Protein AF-A0A6M3XW78-F1 (afdb_monomer_lite)

Organism: NCBI:txid1070528

Structure (mmCIF, N/CA/C/O backbone):
data_AF-A0A6M3XW78-F1
#
_entry.id   AF-A0A6M3XW78-F1
#
loop_
_atom_site.group_PDB
_atom_site.id
_atom_site.type_symbol
_atom_site.label_atom_id
_atom_site.label_alt_id
_atom_site.label_comp_id
_atom_site.label_asym_id
_atom_site.label_entity_id
_atom_site.label_seq_id
_atom_site.pdbx_PDB_ins_code
_atom_site.Cartn_x
_atom_site.Cartn_y
_atom_site.Cartn_z
_atom_site.occupancy
_atom_site.B_iso_or_equiv
_atom_site.auth_seq_id
_atom_site.auth_comp_id
_atom_site.auth_asym_id
_atom_site.auth_atom_id
_atom_site.pdbx_PDB_model_num
ATOM 1 N N . SER A 1 1 ? 25.157 14.338 1.092 1.00 45.44 1 SER A N 1
ATOM 2 C CA . SER A 1 1 ? 24.119 13.321 0.849 1.00 45.44 1 SER A CA 1
ATOM 3 C C . SER A 1 1 ? 22.814 13.869 1.383 1.00 45.44 1 SER A C 1
ATOM 5 O O . SER A 1 1 ? 22.752 14.249 2.545 1.00 45.44 1 SER A O 1
ATOM 7 N N . THR A 1 2 ? 21.791 14.011 0.548 1.00 40.78 2 THR A N 1
ATOM 8 C CA . THR A 1 2 ? 20.435 14.290 1.035 1.00 40.78 2 THR A CA 1
ATOM 9 C C . THR A 1 2 ? 20.042 13.142 1.959 1.00 40.78 2 THR A C 1
ATOM 11 O O . THR A 1 2 ? 20.223 11.980 1.592 1.00 40.78 2 THR A O 1
ATOM 14 N N . ALA A 1 3 ? 19.604 13.451 3.181 1.00 46.12 3 ALA A N 1
ATOM 15 C CA . ALA A 1 3 ? 19.161 12.439 4.130 1.00 46.12 3 ALA A CA 1
ATOM 16 C C . ALA A 1 3 ? 18.042 11.632 3.466 1.00 46.12 3 ALA A C 1
ATOM 18 O O . ALA A 1 3 ? 16.953 12.146 3.222 1.00 46.12 3 ALA A O 1
ATOM 19 N N . THR A 1 4 ? 18.335 10.391 3.084 1.00 59.84 4 THR A N 1
ATOM 20 C CA . THR A 1 4 ? 17.328 9.541 2.464 1.00 59.84 4 THR A CA 1
ATOM 21 C C . THR A 1 4 ? 16.294 9.213 3.531 1.00 59.84 4 THR A C 1
ATOM 23 O O . THR A 1 4 ? 16.679 8.675 4.570 1.00 59.84 4 THR A O 1
ATOM 26 N N . THR A 1 5 ? 15.023 9.535 3.297 1.00 73.75 5 THR A N 1
ATOM 27 C CA . THR A 1 5 ? 13.923 9.278 4.236 1.00 73.75 5 THR A CA 1
ATOM 28 C C . THR A 1 5 ? 14.013 7.859 4.795 1.00 73.75 5 THR A C 1
ATOM 30 O O . THR A 1 5 ? 14.119 6.901 4.021 1.00 73.75 5 THR A O 1
ATOM 33 N N . ALA A 1 6 ? 14.036 7.723 6.124 1.00 83.50 6 ALA A N 1
ATOM 34 C CA . ALA A 1 6 ? 14.162 6.426 6.783 1.00 83.50 6 ALA A CA 1
ATOM 35 C C . ALA A 1 6 ? 13.008 5.507 6.355 1.00 83.50 6 ALA A C 1
ATOM 37 O O . ALA A 1 6 ? 11.842 5.898 6.444 1.00 83.50 6 ALA A O 1
ATOM 38 N N . ALA A 1 7 ? 13.347 4.310 5.876 1.00 92.25 7 ALA A N 1
ATOM 39 C CA . ALA A 1 7 ? 12.395 3.297 5.440 1.00 92.25 7 ALA A CA 1
ATOM 40 C C . ALA A 1 7 ? 12.840 1.917 5.930 1.00 92.25 7 ALA A C 1
ATOM 42 O O . ALA A 1 7 ? 14.044 1.656 5.971 1.00 92.25 7 ALA A O 1
ATOM 43 N N . GLY A 1 8 ? 11.888 1.047 6.272 1.00 94.81 8 GLY A N 1
ATOM 44 C CA . GLY A 1 8 ? 12.170 -0.353 6.596 1.00 94.81 8 GLY A CA 1
ATOM 45 C C . GLY A 1 8 ? 12.739 -1.109 5.394 1.00 94.81 8 GLY A C 1
ATOM 46 O O . GLY A 1 8 ? 13.766 -1.773 5.508 1.00 94.81 8 GLY A O 1
ATOM 47 N N . ILE A 1 9 ? 12.116 -0.949 4.224 1.00 94.94 9 ILE A N 1
ATOM 48 C CA . ILE A 1 9 ? 12.612 -1.470 2.945 1.00 94.94 9 ILE A CA 1
ATOM 49 C C . ILE A 1 9 ? 12.653 -0.339 1.921 1.00 94.94 9 ILE A C 1
ATOM 51 O O . ILE A 1 9 ? 11.705 0.437 1.787 1.00 94.94 9 ILE A O 1
ATOM 55 N N . ARG A 1 10 ? 13.750 -0.269 1.163 1.00 93.06 10 ARG A N 1
ATOM 56 C CA . ARG A 1 10 ? 13.883 0.624 0.012 1.00 93.06 10 ARG A CA 1
ATOM 57 C C . ARG A 1 10 ? 14.037 -0.182 -1.266 1.00 93.06 10 ARG A C 1
ATOM 59 O O . ARG A 1 10 ? 15.017 -0.903 -1.426 1.00 93.06 10 ARG A O 1
ATOM 66 N N . LEU A 1 11 ? 13.096 0.009 -2.179 1.00 91.44 11 LEU A N 1
ATOM 67 C CA . LEU A 1 11 ? 13.164 -0.470 -3.547 1.00 91.44 11 LEU A CA 1
ATOM 68 C C . LEU A 1 11 ? 13.751 0.652 -4.402 1.00 91.44 11 LEU A C 1
ATOM 70 O O . LEU A 1 11 ? 13.239 1.772 -4.434 1.00 91.44 11 LEU A O 1
ATOM 74 N N . TYR A 1 12 ? 14.881 0.371 -5.038 1.00 87.75 12 TYR A N 1
ATOM 75 C CA . TYR A 1 12 ? 15.592 1.338 -5.856 1.00 87.75 12 TYR A CA 1
ATOM 76 C C . TYR A 1 12 ? 16.032 0.685 -7.154 1.00 87.75 12 TYR A C 1
ATOM 78 O O . TYR A 1 12 ? 16.798 -0.271 -7.141 1.00 87.75 12 TYR A O 1
ATOM 86 N N . ARG A 1 13 ? 15.562 1.254 -8.257 1.00 81.62 13 ARG A N 1
ATOM 87 C CA . ARG A 1 13 ? 15.960 0.943 -9.624 1.00 81.62 13 ARG A CA 1
ATOM 88 C C . ARG A 1 13 ? 16.640 2.182 -10.193 1.00 81.62 13 ARG A C 1
ATOM 90 O O . ARG A 1 13 ? 16.173 3.295 -9.961 1.00 81.62 13 ARG A O 1
ATOM 97 N N . ALA A 1 14 ? 17.724 1.988 -10.932 1.00 78.38 14 ALA A N 1
ATOM 98 C CA . ALA A 1 14 ? 18.446 3.046 -11.633 1.00 78.38 14 ALA A CA 1
ATOM 99 C C . ALA A 1 14 ? 18.585 2.687 -13.118 1.00 78.38 14 ALA A C 1
ATOM 101 O O . ALA A 1 14 ? 18.728 1.514 -13.446 1.00 78.38 14 ALA A O 1
ATOM 102 N N . GLU A 1 15 ? 18.609 3.683 -14.009 1.00 67.31 15 GLU A N 1
ATOM 103 C CA . GLU A 1 15 ? 18.796 3.510 -15.466 1.00 67.31 15 GLU A CA 1
ATOM 104 C C . GLU A 1 15 ? 20.241 3.169 -15.869 1.00 67.31 15 GLU A C 1
ATOM 106 O O . GLU A 1 15 ? 20.745 3.606 -16.901 1.00 67.31 15 GLU A O 1
ATOM 111 N N . SER A 1 16 ? 20.960 2.413 -15.048 1.00 69.88 16 SER A N 1
ATOM 112 C CA . SER A 1 16 ? 22.286 1.932 -15.414 1.00 69.88 16 SER A CA 1
ATOM 113 C C . SER A 1 16 ? 22.265 0.410 -15.464 1.00 69.88 16 SER A C 1
ATOM 115 O O . SER A 1 16 ? 21.750 -0.249 -14.562 1.00 69.88 16 SER A O 1
ATOM 117 N N . ALA A 1 17 ? 22.856 -0.137 -16.530 1.00 53.78 17 ALA A N 1
ATOM 118 C CA . ALA A 1 17 ? 22.927 -1.569 -16.818 1.00 53.78 17 ALA A CA 1
ATOM 119 C C . ALA A 1 17 ? 23.632 -2.402 -15.727 1.00 53.78 17 ALA A C 1
ATOM 121 O O . ALA A 1 17 ? 23.661 -3.626 -15.811 1.00 53.78 17 ALA A O 1
ATOM 122 N N . THR A 1 18 ? 24.223 -1.755 -14.722 1.00 63.59 18 THR A N 1
ATOM 123 C CA . THR A 1 18 ? 24.975 -2.387 -13.636 1.00 63.59 18 THR A CA 1
ATOM 124 C C . THR A 1 18 ? 24.251 -2.405 -12.293 1.00 63.59 18 THR A C 1
ATOM 126 O O . THR A 1 18 ? 24.775 -3.008 -11.356 1.00 63.59 18 THR A O 1
ATOM 129 N N . TYR A 1 19 ? 23.087 -1.764 -12.153 1.00 61.72 19 TYR A N 1
ATOM 130 C CA . TYR A 1 19 ? 22.408 -1.677 -10.858 1.00 61.72 19 TYR A CA 1
ATOM 131 C C . TYR A 1 19 ? 21.299 -2.718 -10.689 1.00 61.72 19 TYR A C 1
ATOM 133 O O . TYR A 1 19 ? 20.663 -3.109 -11.667 1.00 61.72 19 TYR A O 1
ATOM 141 N N . PRO A 1 20 ? 21.059 -3.171 -9.444 1.00 63.66 20 PRO A N 1
ATOM 142 C CA . PRO A 1 20 ? 19.984 -4.105 -9.160 1.00 63.66 20 PRO A CA 1
ATOM 143 C C . PRO A 1 20 ? 18.642 -3.487 -9.557 1.00 63.66 20 PRO A C 1
ATOM 145 O O . PRO A 1 20 ? 18.343 -2.349 -9.199 1.00 63.66 20 PRO A O 1
ATOM 148 N N . ASP A 1 21 ? 17.847 -4.256 -10.293 1.00 76.75 21 ASP A N 1
ATOM 149 C CA . ASP A 1 21 ? 16.440 -3.983 -10.540 1.00 76.75 21 ASP A CA 1
ATOM 150 C C . ASP A 1 21 ? 15.634 -4.807 -9.526 1.00 76.75 21 ASP A C 1
ATOM 152 O O . ASP A 1 21 ? 15.547 -6.025 -9.679 1.00 76.75 21 ASP A O 1
ATOM 156 N N . PRO A 1 22 ? 15.065 -4.191 -8.472 1.00 73.81 22 PRO A N 1
ATOM 157 C CA . PRO A 1 22 ? 14.207 -4.889 -7.525 1.00 73.81 22 PRO A CA 1
ATOM 158 C C . PRO A 1 22 ? 12.811 -5.161 -8.101 1.00 73.81 22 PRO A C 1
ATOM 160 O O . PRO A 1 22 ? 11.876 -5.442 -7.350 1.00 73.81 22 PRO A O 1
ATOM 163 N N . SER A 1 23 ? 12.633 -5.070 -9.420 1.00 82.94 23 SER A N 1
ATOM 164 C CA . SER A 1 23 ? 11.466 -5.655 -10.057 1.00 82.94 23 SER A CA 1
ATOM 165 C C . SER A 1 23 ? 11.402 -7.150 -9.726 1.00 82.94 23 SER A C 1
ATOM 167 O O . SER A 1 23 ? 12.421 -7.838 -9.723 1.00 82.94 23 SER A O 1
ATOM 169 N N . HIS A 1 24 ? 10.198 -7.649 -9.442 1.00 91.69 24 HIS A N 1
ATOM 170 C CA . HIS A 1 24 ? 9.916 -9.047 -9.068 1.00 91.69 24 HIS A CA 1
ATOM 171 C C . HIS A 1 24 ? 10.203 -9.401 -7.596 1.00 91.69 24 HIS A C 1
ATOM 173 O O . HIS A 1 24 ? 10.405 -10.567 -7.257 1.00 91.69 24 HIS A O 1
ATOM 179 N N . VAL A 1 25 ? 10.204 -8.411 -6.702 1.00 94.62 25 VAL A N 1
ATOM 180 C CA . VAL A 1 25 ? 10.305 -8.635 -5.252 1.00 94.62 25 VAL A CA 1
ATOM 181 C C . VAL A 1 25 ? 8.955 -9.057 -4.661 1.00 94.62 25 VAL A C 1
ATOM 183 O O . VAL A 1 25 ? 7.922 -8.467 -4.973 1.00 94.62 25 VAL A O 1
ATOM 186 N N . ILE A 1 26 ? 8.974 -10.038 -3.754 1.00 97.75 26 ILE A N 1
ATOM 187 C CA . ILE A 1 26 ? 7.834 -10.405 -2.903 1.00 97.75 26 ILE A CA 1
ATOM 188 C C . ILE A 1 26 ? 8.210 -10.110 -1.449 1.00 97.75 26 ILE A C 1
ATOM 190 O O . ILE A 1 26 ? 9.256 -10.545 -0.970 1.00 97.75 26 ILE A O 1
ATOM 194 N N . ILE A 1 27 ? 7.359 -9.353 -0.762 1.00 98.25 27 ILE A N 1
ATOM 195 C CA . ILE A 1 27 ? 7.445 -9.046 0.665 1.00 98.25 27 ILE A CA 1
ATOM 196 C C . ILE A 1 27 ? 6.196 -9.646 1.301 1.00 98.25 27 ILE A C 1
ATOM 198 O O . ILE A 1 27 ? 5.089 -9.171 1.054 1.00 98.25 27 ILE A O 1
ATOM 202 N N . GLU A 1 28 ? 6.366 -10.707 2.080 1.00 98.62 28 GLU A N 1
ATOM 203 C CA . GLU A 1 28 ? 5.256 -11.479 2.637 1.00 98.62 28 GLU A CA 1
ATOM 204 C C . GLU A 1 28 ? 5.431 -11.713 4.139 1.00 98.62 28 GLU A C 1
ATOM 206 O O . GLU A 1 28 ? 6.560 -11.814 4.623 1.00 98.62 28 GLU A O 1
ATOM 211 N N . ASP A 1 29 ? 4.315 -11.747 4.876 1.00 98.44 29 ASP A N 1
ATOM 212 C CA . ASP A 1 29 ? 4.244 -12.072 6.311 1.00 98.44 29 ASP A CA 1
ATOM 213 C C . ASP A 1 29 ? 5.177 -11.227 7.205 1.00 98.44 29 ASP A C 1
ATOM 215 O O . ASP A 1 29 ? 5.622 -11.642 8.278 1.00 98.44 29 ASP A O 1
ATOM 219 N N . CYS A 1 30 ? 5.478 -10.002 6.771 1.00 98.50 30 CYS A N 1
ATOM 220 C CA . CYS A 1 30 ? 6.340 -9.073 7.493 1.00 98.50 30 CYS A CA 1
ATOM 221 C C . CYS A 1 30 ? 5.541 -8.150 8.423 1.00 98.50 30 CYS A C 1
ATOM 223 O O . CYS A 1 30 ? 4.385 -7.804 8.164 1.00 98.50 30 CYS A O 1
ATOM 225 N N . VAL A 1 31 ? 6.195 -7.673 9.486 1.00 97.94 31 VAL A N 1
ATOM 226 C CA . VAL A 1 31 ? 5.650 -6.647 10.384 1.00 97.94 31 VAL A CA 1
ATOM 227 C C . VAL A 1 31 ? 6.525 -5.402 10.336 1.00 97.94 31 VAL A C 1
ATOM 229 O O . VAL A 1 31 ? 7.694 -5.429 10.714 1.00 97.94 31 VAL A O 1
ATOM 232 N N . PHE A 1 32 ? 5.924 -4.288 9.942 1.00 96.88 32 PHE A N 1
ATOM 233 C CA . PHE A 1 32 ? 6.491 -2.953 10.030 1.00 96.88 32 PHE A CA 1
ATOM 234 C C . PHE A 1 32 ? 5.823 -2.256 11.215 1.00 96.88 32 PHE A C 1
ATOM 236 O O . PHE A 1 32 ? 4.650 -1.880 11.152 1.00 96.88 32 PHE A O 1
ATOM 243 N N . ALA A 1 33 ? 6.549 -2.099 12.321 1.00 92.75 33 ALA A N 1
ATOM 244 C CA . ALA A 1 33 ? 6.020 -1.526 13.556 1.00 92.75 33 ALA A CA 1
ATOM 245 C C . ALA A 1 33 ? 6.679 -0.178 13.863 1.00 92.75 33 ALA A C 1
ATOM 247 O O . ALA A 1 33 ? 7.881 -0.128 14.105 1.00 92.75 33 ALA A O 1
ATOM 248 N N . SER A 1 34 ? 5.854 0.870 13.888 1.00 88.06 34 SER A N 1
ATOM 249 C CA . SER A 1 34 ? 6.189 2.265 14.182 1.00 88.06 34 SER A CA 1
ATOM 250 C C . SER A 1 34 ? 7.340 2.854 13.353 1.00 88.06 34 SER A C 1
ATOM 252 O O . SER A 1 34 ? 7.849 2.241 12.414 1.00 88.06 34 SER A O 1
ATOM 254 N N . GLY A 1 35 ? 7.704 4.106 13.639 1.00 87.38 35 GLY A N 1
ATOM 255 C CA . GLY A 1 35 ? 8.782 4.809 12.942 1.00 87.38 35 GLY A CA 1
ATOM 256 C C . GLY A 1 35 ? 8.346 5.432 11.615 1.00 87.38 35 GLY A C 1
ATOM 257 O O . GLY A 1 35 ? 7.166 5.688 11.413 1.00 87.38 35 GLY A O 1
ATOM 258 N N . GLY A 1 36 ? 9.323 5.722 10.751 1.00 90.50 36 GLY A N 1
ATOM 259 C CA . GLY A 1 36 ? 9.137 6.454 9.493 1.00 90.50 36 GLY A CA 1
ATOM 260 C C . GLY A 1 36 ? 8.375 5.670 8.421 1.00 90.50 36 GLY A C 1
ATOM 261 O O . GLY A 1 36 ? 7.245 5.238 8.634 1.00 90.50 36 GLY A O 1
ATOM 262 N N . ASN A 1 37 ? 8.971 5.517 7.237 1.00 94.00 37 ASN A N 1
ATOM 263 C CA . ASN A 1 37 ? 8.317 4.790 6.153 1.00 94.00 37 ASN A CA 1
ATOM 264 C C . ASN A 1 37 ? 8.438 3.266 6.344 1.00 94.00 37 ASN A C 1
ATOM 266 O O . ASN A 1 37 ? 9.472 2.770 6.794 1.00 94.00 37 ASN A O 1
ATOM 270 N N . GLY A 1 38 ? 7.416 2.506 5.951 1.00 96.56 38 GLY A N 1
ATOM 271 C CA . GLY A 1 38 ? 7.499 1.045 5.863 1.00 96.56 38 GLY A CA 1
ATOM 272 C C . GLY A 1 38 ? 8.315 0.632 4.640 1.00 96.56 38 GLY A C 1
ATOM 273 O O . GLY A 1 38 ? 9.490 0.278 4.751 1.00 96.56 38 GLY A O 1
ATOM 274 N N . ILE A 1 39 ? 7.700 0.742 3.465 1.00 96.25 39 ILE A N 1
ATOM 275 C CA . ILE A 1 39 ? 8.324 0.490 2.163 1.00 96.25 39 ILE A CA 1
ATOM 276 C C . ILE A 1 39 ? 8.389 1.804 1.385 1.00 96.25 39 ILE A C 1
ATOM 278 O O . ILE A 1 39 ? 7.406 2.540 1.314 1.00 96.25 39 ILE A O 1
ATOM 282 N N . ILE A 1 40 ? 9.531 2.096 0.769 1.00 94.00 40 ILE A N 1
ATOM 283 C CA . ILE A 1 40 ? 9.651 3.191 -0.196 1.00 94.00 40 ILE A CA 1
ATOM 284 C C . ILE A 1 40 ? 10.173 2.670 -1.533 1.00 94.00 40 ILE A C 1
ATOM 286 O O . ILE A 1 40 ? 11.202 1.999 -1.573 1.00 94.00 40 ILE A O 1
ATOM 290 N N . ASP A 1 41 ? 9.484 3.006 -2.620 1.00 92.31 41 ASP A N 1
ATOM 291 C CA . ASP A 1 41 ? 9.967 2.826 -3.987 1.00 92.31 41 ASP A CA 1
ATOM 292 C C . ASP A 1 41 ? 10.403 4.174 -4.559 1.00 92.31 41 ASP A C 1
ATOM 294 O O . ASP A 1 41 ? 9.586 5.067 -4.784 1.00 92.31 41 ASP A O 1
ATOM 298 N N . THR A 1 42 ? 11.702 4.331 -4.800 1.00 89.06 42 THR A N 1
ATOM 299 C CA . THR A 1 42 ? 12.265 5.516 -5.464 1.00 89.06 42 THR A CA 1
ATOM 300 C C . THR A 1 42 ? 12.660 5.248 -6.919 1.00 89.06 42 THR A C 1
ATOM 302 O O . THR A 1 42 ? 13.027 6.181 -7.632 1.00 89.06 42 THR A O 1
ATOM 305 N N . GLY A 1 43 ? 12.575 3.999 -7.386 1.00 85.38 43 GLY A N 1
ATOM 306 C CA . GLY A 1 43 ? 13.051 3.565 -8.701 1.00 85.38 43 GLY A CA 1
ATOM 307 C C . GLY A 1 43 ? 11.979 3.315 -9.760 1.00 85.38 43 GLY A C 1
ATOM 308 O O . GLY A 1 43 ? 12.323 3.157 -10.936 1.00 85.38 43 GLY A O 1
ATOM 309 N N . GLY A 1 44 ? 10.709 3.244 -9.360 1.00 88.81 44 GLY A N 1
ATOM 310 C CA . GLY A 1 44 ? 9.627 2.853 -10.265 1.00 88.81 44 GLY A CA 1
ATOM 311 C C . GLY A 1 44 ? 9.708 1.368 -10.594 1.00 88.81 44 GLY A C 1
ATOM 312 O O . GLY A 1 44 ? 9.779 0.978 -11.758 1.00 88.81 44 GLY A O 1
ATOM 313 N N . THR A 1 45 ? 9.813 0.545 -9.556 1.00 91.38 45 THR A N 1
ATOM 314 C CA . THR A 1 45 ? 9.952 -0.909 -9.682 1.00 91.38 45 THR A CA 1
ATOM 315 C C . THR A 1 45 ? 8.687 -1.568 -10.221 1.00 91.38 45 THR A C 1
ATOM 317 O O . THR A 1 45 ? 7.579 -1.046 -10.075 1.00 91.38 45 THR A O 1
ATOM 320 N N . SER A 1 46 ? 8.847 -2.738 -10.844 1.00 92.56 46 SER A N 1
ATOM 321 C CA . SER A 1 46 ? 7.744 -3.458 -11.483 1.00 92.56 46 SER A CA 1
ATOM 322 C C . SER A 1 46 ? 7.520 -4.866 -10.925 1.00 92.56 46 SER A C 1
ATOM 324 O O . SER A 1 46 ? 8.446 -5.525 -10.459 1.00 92.56 46 SER A O 1
ATOM 326 N N . ASN A 1 47 ? 6.276 -5.344 -10.980 1.00 95.50 47 ASN A N 1
ATOM 327 C CA . ASN A 1 47 ? 5.855 -6.675 -10.518 1.00 95.50 47 ASN A CA 1
ATOM 328 C C . ASN A 1 47 ? 6.247 -6.974 -9.057 1.00 95.50 47 ASN A C 1
ATOM 330 O O . ASN A 1 47 ? 6.703 -8.071 -8.732 1.00 95.50 47 ASN A O 1
ATOM 334 N N . VAL A 1 48 ? 6.099 -5.984 -8.179 1.00 96.88 48 VAL A N 1
ATOM 335 C CA . VAL A 1 48 ? 6.330 -6.140 -6.739 1.00 96.88 48 VAL A CA 1
ATOM 336 C C . VAL A 1 48 ? 5.062 -6.656 -6.071 1.00 96.88 48 VAL A C 1
ATOM 338 O O . VAL A 1 48 ? 3.958 -6.208 -6.381 1.00 96.88 48 VAL A O 1
ATOM 341 N N . GLN A 1 49 ? 5.209 -7.577 -5.125 1.00 98.38 49 GLN A N 1
ATOM 342 C CA . GLN A 1 49 ? 4.097 -8.094 -4.335 1.00 98.38 49 GLN A CA 1
ATOM 343 C C . GLN A 1 49 ? 4.327 -7.796 -2.858 1.00 98.38 49 GLN A C 1
ATOM 345 O O . GLN A 1 49 ? 5.398 -8.077 -2.325 1.00 98.38 49 GLN A O 1
ATOM 350 N N . VAL A 1 50 ? 3.316 -7.242 -2.195 1.00 98.50 50 VAL A N 1
ATOM 351 C CA . VAL A 1 50 ? 3.287 -7.051 -0.743 1.00 98.50 50 VAL A CA 1
ATOM 352 C C . VAL A 1 50 ? 2.062 -7.781 -0.218 1.00 98.50 50 VAL A C 1
ATOM 354 O O . VAL A 1 50 ? 0.922 -7.395 -0.506 1.00 98.50 50 VAL A O 1
ATOM 357 N N . LEU A 1 51 ? 2.305 -8.879 0.487 1.00 98.75 51 LEU A N 1
ATOM 358 C CA . LEU A 1 51 ? 1.301 -9.879 0.824 1.00 98.75 51 LEU A CA 1
ATOM 359 C C . LEU A 1 51 ? 1.235 -10.068 2.338 1.00 98.75 51 LEU A C 1
ATOM 361 O O . LEU A 1 51 ? 2.265 -10.221 2.986 1.00 98.75 51 LEU A O 1
ATOM 365 N N . ASN A 1 52 ? 0.030 -10.085 2.905 1.00 98.62 52 ASN A N 1
ATOM 366 C CA . ASN A 1 52 ? -0.214 -10.475 4.302 1.00 98.62 52 ASN A CA 1
ATOM 367 C C . ASN A 1 52 ? 0.637 -9.724 5.354 1.00 98.62 52 ASN A C 1
ATOM 369 O O . ASN A 1 52 ? 0.830 -10.198 6.473 1.00 98.62 52 ASN A O 1
ATOM 373 N N . CYS A 1 53 ? 1.154 -8.540 5.023 1.00 98.62 53 CYS A N 1
ATOM 374 C CA . CYS A 1 53 ? 1.999 -7.765 5.920 1.00 98.62 53 CYS A CA 1
ATOM 375 C C . CYS A 1 53 ? 1.160 -6.938 6.898 1.00 98.62 53 CYS A C 1
ATOM 377 O O . CYS A 1 53 ? 0.037 -6.513 6.606 1.00 98.62 53 CYS A O 1
ATOM 379 N N . LEU A 1 54 ? 1.745 -6.638 8.054 1.00 97.88 54 LEU A N 1
ATOM 380 C CA . LEU A 1 54 ? 1.193 -5.704 9.027 1.00 97.88 54 LEU A CA 1
ATOM 381 C C . LEU A 1 54 ? 2.018 -4.417 9.044 1.00 97.88 54 LEU A C 1
ATOM 383 O O . LEU A 1 54 ? 3.189 -4.431 9.414 1.00 97.88 54 LEU A O 1
ATOM 387 N N . PHE A 1 55 ? 1.377 -3.297 8.736 1.00 97.00 55 PHE A N 1
ATOM 388 C CA . PHE A 1 55 ? 1.898 -1.951 8.943 1.00 97.00 55 PHE A CA 1
ATOM 389 C C . PHE A 1 55 ? 1.148 -1.335 10.116 1.00 97.00 55 PHE A C 1
ATOM 391 O O . PHE A 1 55 ? -0.073 -1.191 10.066 1.00 97.00 55 PHE A O 1
ATOM 398 N N . LYS A 1 56 ? 1.852 -1.024 11.202 1.00 94.50 56 LYS A N 1
ATOM 399 C CA . LYS A 1 56 ? 1.248 -0.485 12.420 1.00 94.50 56 LYS A CA 1
ATOM 400 C C . LYS A 1 56 ? 1.968 0.767 12.909 1.00 94.50 56 LYS A C 1
ATOM 402 O O . LYS A 1 56 ? 3.156 0.697 13.217 1.00 94.50 56 LYS A O 1
ATOM 407 N N . ASN A 1 57 ? 1.220 1.848 13.137 1.00 90.81 57 ASN A N 1
ATOM 408 C CA . ASN A 1 57 ? 1.690 3.085 13.779 1.00 90.81 57 ASN A CA 1
ATOM 409 C C . ASN A 1 57 ? 2.835 3.819 13.041 1.00 90.81 57 ASN A C 1
ATOM 411 O O . ASN A 1 57 ? 3.670 4.455 13.690 1.00 90.81 57 ASN A O 1
ATOM 415 N N . GLN A 1 58 ? 2.927 3.718 11.713 1.00 90.06 58 GLN A N 1
ATOM 416 C CA . GLN A 1 58 ? 3.899 4.480 10.919 1.00 90.06 58 GLN A CA 1
ATOM 417 C C . GLN A 1 58 ? 3.587 5.973 10.993 1.00 90.06 58 GLN A C 1
ATOM 419 O O . GLN A 1 58 ? 2.460 6.384 10.724 1.00 90.06 58 GLN A O 1
ATOM 424 N N . THR A 1 59 ? 4.603 6.774 11.311 1.00 88.88 59 THR A N 1
ATOM 425 C CA . THR A 1 59 ? 4.539 8.240 11.295 1.00 88.88 59 THR A CA 1
ATOM 426 C C . THR A 1 59 ? 4.826 8.814 9.907 1.00 88.88 59 THR A C 1
ATOM 428 O O . THR A 1 59 ? 4.470 9.956 9.630 1.00 88.88 59 THR A O 1
ATOM 431 N N . GLY A 1 60 ? 5.470 8.029 9.033 1.00 90.62 60 GLY A N 1
ATOM 432 C CA . GLY A 1 60 ? 5.615 8.318 7.607 1.00 90.62 60 GLY A CA 1
ATOM 433 C C . GLY A 1 60 ? 4.490 7.698 6.776 1.00 90.62 60 GLY A C 1
ATOM 434 O O . GLY A 1 60 ? 3.316 7.770 7.138 1.00 90.62 60 GLY A O 1
ATOM 435 N N . TYR A 1 61 ? 4.867 7.086 5.657 1.00 92.44 61 TYR A N 1
ATOM 436 C CA . TYR A 1 61 ? 4.007 6.263 4.809 1.00 92.44 61 TYR A CA 1
ATOM 437 C C . TYR A 1 61 ? 4.218 4.779 5.097 1.00 92.44 61 TYR A C 1
ATOM 439 O O . TYR A 1 61 ? 5.358 4.321 5.171 1.00 92.44 61 TYR A O 1
ATOM 447 N N . ALA A 1 62 ? 3.150 3.989 5.174 1.00 95.19 62 ALA A N 1
ATOM 448 C CA . ALA A 1 62 ? 3.290 2.536 5.178 1.00 95.19 62 ALA A CA 1
ATOM 449 C C . ALA A 1 62 ? 3.935 2.053 3.869 1.00 95.19 62 ALA A C 1
ATOM 451 O O . ALA A 1 62 ? 4.903 1.292 3.904 1.00 95.19 62 ALA A O 1
ATOM 452 N N . ILE A 1 63 ? 3.460 2.566 2.729 1.00 95.56 63 ILE A N 1
ATOM 453 C CA . ILE A 1 63 ? 4.075 2.365 1.413 1.00 95.56 63 ILE A CA 1
ATOM 454 C C . ILE A 1 63 ? 4.089 3.695 0.656 1.00 95.56 63 ILE A C 1
ATOM 456 O O . ILE A 1 63 ? 3.048 4.330 0.493 1.00 95.56 63 ILE A O 1
ATOM 460 N N . GLN A 1 64 ? 5.259 4.100 0.165 1.00 93.56 64 GLN A N 1
ATOM 461 C CA . GLN A 1 64 ? 5.427 5.326 -0.613 1.00 93.56 64 GLN A CA 1
ATOM 462 C C . GLN A 1 64 ? 6.080 5.052 -1.967 1.00 93.56 64 GLN A C 1
ATOM 464 O O . GLN A 1 64 ? 7.208 4.570 -2.027 1.00 93.56 64 GLN A O 1
ATOM 469 N N . GLY A 1 65 ? 5.416 5.443 -3.051 1.00 91.50 65 GLY A N 1
ATOM 470 C CA . GLY A 1 65 ? 6.031 5.613 -4.363 1.00 91.50 65 GLY A CA 1
ATOM 471 C C . GLY A 1 65 ? 6.560 7.036 -4.495 1.00 91.50 65 GLY A C 1
ATOM 472 O O . GLY A 1 65 ? 5.795 7.967 -4.715 1.00 91.50 65 GLY A O 1
ATOM 473 N N . ALA A 1 66 ? 7.869 7.204 -4.349 1.00 86.88 66 ALA A N 1
ATOM 474 C CA . ALA A 1 66 ? 8.562 8.489 -4.419 1.00 86.88 66 ALA A CA 1
ATOM 475 C C . ALA A 1 66 ? 9.405 8.645 -5.699 1.00 86.88 66 ALA A C 1
ATOM 477 O O . ALA A 1 66 ? 10.240 9.547 -5.778 1.00 86.88 66 ALA A O 1
ATOM 478 N N . SER A 1 67 ? 9.234 7.764 -6.692 1.00 80.69 67 SER A N 1
ATOM 479 C CA . SER A 1 67 ? 9.927 7.906 -7.974 1.00 80.69 67 SER A CA 1
ATOM 480 C C . SER A 1 67 ? 9.361 9.083 -8.768 1.00 80.69 67 SER A C 1
ATOM 482 O O . SER A 1 67 ? 8.154 9.172 -8.978 1.00 80.69 67 SER A O 1
ATOM 484 N N . THR A 1 68 ? 10.234 9.990 -9.208 1.00 68.81 68 THR A N 1
ATOM 485 C CA . THR A 1 68 ? 9.846 11.208 -9.940 1.00 68.81 68 THR A CA 1
ATOM 486 C C . THR A 1 68 ? 10.442 11.313 -11.342 1.00 68.81 68 THR A C 1
ATOM 488 O O . THR A 1 68 ? 10.060 12.219 -12.076 1.00 68.81 68 THR A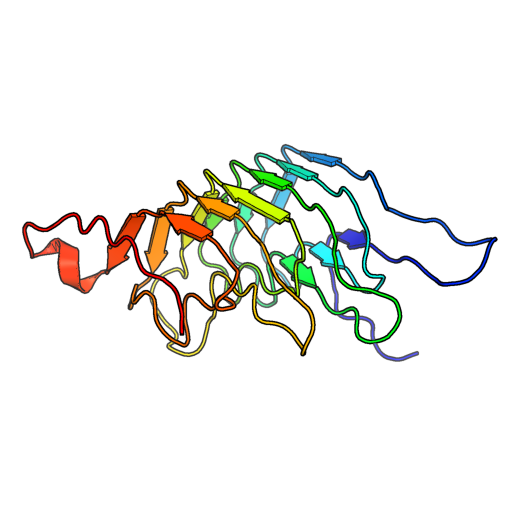 O 1
ATOM 491 N N . ALA A 1 69 ? 11.371 10.429 -11.728 1.00 64.19 69 ALA A N 1
ATOM 492 C CA . ALA A 1 69 ? 12.196 10.650 -12.922 1.00 64.19 69 ALA A CA 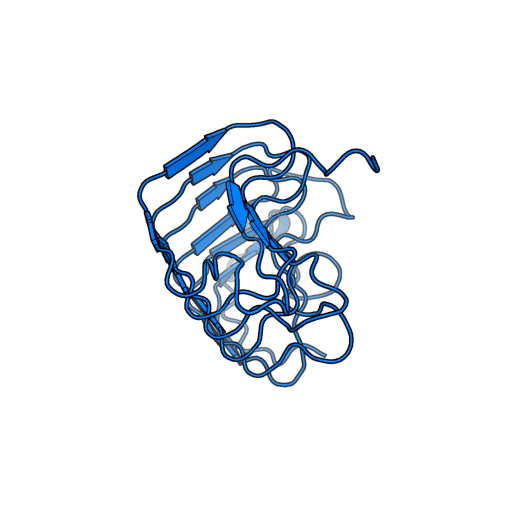1
ATOM 493 C C . ALA A 1 69 ? 12.420 9.432 -13.832 1.00 64.19 69 ALA A C 1
ATOM 495 O O . ALA A 1 69 ? 12.751 9.640 -14.992 1.00 64.19 69 ALA A O 1
ATOM 496 N N . ILE A 1 70 ? 12.265 8.195 -13.344 1.00 72.44 70 ILE A N 1
ATOM 497 C CA . ILE A 1 70 ? 12.632 6.997 -14.124 1.00 72.44 70 ILE A CA 1
ATOM 498 C C . ILE A 1 70 ? 11.383 6.325 -14.688 1.00 72.44 70 ILE A C 1
ATOM 500 O O . ILE A 1 70 ? 11.158 6.292 -15.891 1.00 72.44 70 ILE A O 1
ATOM 504 N N . ALA A 1 71 ? 10.545 5.783 -13.810 1.00 82.62 71 ALA A N 1
ATOM 505 C CA . ALA A 1 71 ? 9.227 5.307 -14.187 1.00 82.62 71 ALA A CA 1
ATOM 506 C C . ALA A 1 71 ? 8.317 5.275 -12.970 1.00 82.62 71 ALA A C 1
ATOM 508 O O . ALA A 1 71 ? 8.732 5.519 -11.837 1.00 82.62 71 ALA A O 1
ATOM 509 N N . LEU A 1 72 ? 7.071 4.923 -13.231 1.00 86.88 72 LEU A N 1
ATOM 510 C CA . LEU A 1 72 ? 6.094 4.673 -12.199 1.00 86.88 72 LEU A CA 1
ATOM 511 C C . LEU A 1 72 ? 6.144 3.225 -11.709 1.00 86.88 72 LEU A C 1
ATOM 513 O O . LEU A 1 72 ? 6.475 2.334 -12.496 1.00 86.88 72 LEU A O 1
ATOM 517 N N . PRO A 1 73 ? 5.775 2.978 -10.441 1.00 90.69 73 PRO A N 1
ATOM 518 C CA . PRO A 1 73 ? 5.528 1.631 -9.949 1.00 90.69 73 PRO A CA 1
ATOM 519 C C . PRO A 1 73 ? 4.474 0.917 -10.815 1.00 90.69 73 PRO A C 1
ATOM 521 O O . PRO A 1 73 ? 3.353 1.404 -10.972 1.00 90.69 73 PRO A O 1
ATOM 524 N N . LEU A 1 74 ? 4.832 -0.233 -11.390 1.00 92.00 74 LEU A N 1
ATOM 525 C CA . LEU A 1 74 ? 4.019 -0.934 -12.396 1.00 92.00 74 LEU A CA 1
ATOM 526 C C . LEU A 1 74 ? 3.669 -2.360 -11.952 1.00 92.00 74 LEU A C 1
ATOM 528 O O . LEU A 1 74 ? 4.547 -3.092 -11.499 1.00 92.00 74 LEU A O 1
ATOM 532 N N . ASN A 1 75 ? 2.420 -2.794 -12.150 1.00 94.81 75 ASN A N 1
ATOM 533 C CA . ASN A 1 75 ? 1.958 -4.162 -11.858 1.00 94.81 75 ASN A CA 1
ATOM 534 C C . ASN A 1 75 ? 2.204 -4.604 -10.406 1.00 94.81 75 ASN A C 1
ATOM 536 O O . ASN A 1 75 ? 2.586 -5.747 -10.147 1.00 94.81 75 ASN A O 1
ATOM 540 N N . TRP A 1 76 ? 2.030 -3.702 -9.445 1.00 96.81 76 TRP A N 1
ATOM 541 C CA . TRP A 1 76 ? 2.139 -4.075 -8.043 1.00 96.81 76 TRP A CA 1
ATOM 542 C C . TRP A 1 76 ? 0.917 -4.876 -7.596 1.00 96.81 76 TRP A C 1
ATOM 544 O O . TRP A 1 76 ? -0.203 -4.618 -8.037 1.00 96.81 76 TRP A O 1
ATOM 554 N N . LEU A 1 77 ? 1.122 -5.821 -6.682 1.00 98.44 77 LEU A N 1
ATOM 555 C CA . LEU A 1 77 ? 0.050 -6.519 -5.981 1.00 98.44 77 LEU A CA 1
ATOM 556 C C . LEU A 1 77 ? 0.140 -6.222 -4.486 1.00 98.44 77 LEU A C 1
ATOM 558 O O . LEU A 1 77 ? 1.053 -6.695 -3.816 1.00 98.44 77 LEU A O 1
ATOM 562 N N . LEU A 1 78 ? -0.834 -5.487 -3.955 1.00 98.44 78 LEU A N 1
ATOM 563 C CA . LEU A 1 78 ? -1.017 -5.298 -2.517 1.00 98.44 78 LEU A CA 1
ATOM 564 C C . LEU A 1 78 ? -2.210 -6.143 -2.075 1.00 98.44 78 LEU A C 1
ATOM 566 O O . LEU A 1 78 ? -3.351 -5.810 -2.411 1.00 98.44 78 LEU A O 1
ATOM 570 N N . LYS A 1 79 ? -1.967 -7.242 -1.355 1.00 98.69 79 LYS A N 1
ATOM 571 C CA . LYS A 1 79 ? -3.029 -8.180 -0.970 1.00 98.69 79 LYS A CA 1
ATOM 572 C C . LYS A 1 79 ? -2.971 -8.609 0.490 1.00 98.69 79 LYS A C 1
ATOM 574 O O . LYS A 1 79 ? -1.918 -9.019 0.966 1.00 98.69 79 LYS A O 1
ATOM 579 N N . GLY A 1 80 ? -4.120 -8.612 1.169 1.00 98.38 80 GLY A N 1
ATOM 580 C CA . GLY A 1 80 ? -4.243 -9.204 2.508 1.00 98.38 80 GLY A CA 1
ATOM 581 C C . GLY A 1 80 ? -3.506 -8.432 3.605 1.00 98.38 80 GLY A C 1
ATOM 582 O O . GLY A 1 80 ? -3.344 -8.941 4.711 1.00 98.38 80 GLY A O 1
ATOM 583 N N . ASN A 1 81 ? -3.024 -7.221 3.316 1.00 98.56 81 ASN A N 1
ATOM 584 C CA . ASN A 1 81 ? -2.255 -6.433 4.269 1.00 98.56 81 ASN A CA 1
ATOM 585 C C . ASN A 1 81 ? -3.171 -5.718 5.260 1.00 98.56 81 ASN A C 1
ATOM 587 O O . ASN A 1 81 ? -4.333 -5.415 4.977 1.00 98.56 81 ASN A O 1
ATOM 591 N N . ARG A 1 82 ? -2.613 -5.390 6.424 1.00 96.56 82 ARG A N 1
ATOM 592 C CA . ARG A 1 82 ? -3.291 -4.622 7.468 1.00 96.56 82 ARG A CA 1
ATOM 593 C C . ARG A 1 82 ? -2.512 -3.345 7.737 1.00 96.56 82 ARG A C 1
ATOM 595 O O . ARG A 1 82 ? -1.380 -3.408 8.202 1.00 96.56 82 ARG A O 1
ATOM 602 N N . PHE A 1 83 ? -3.134 -2.205 7.482 1.00 94.81 83 PHE A N 1
ATOM 603 C CA . PHE A 1 83 ? -2.608 -0.873 7.748 1.00 94.81 83 PHE A CA 1
ATOM 604 C C . PHE A 1 83 ? -3.353 -0.310 8.957 1.00 94.81 83 PHE A C 1
ATOM 606 O O . PHE A 1 83 ? -4.493 0.123 8.836 1.00 94.81 83 PHE A O 1
ATOM 613 N N . LEU A 1 84 ? -2.754 -0.409 10.143 1.00 91.94 84 LEU A N 1
ATOM 614 C CA . LEU A 1 84 ? -3.395 -0.079 11.414 1.00 91.94 84 LEU A CA 1
ATOM 615 C C . LEU A 1 84 ? -2.803 1.195 12.007 1.00 91.94 84 LEU A C 1
ATOM 617 O O . LEU A 1 84 ? -1.626 1.215 12.381 1.00 91.94 84 LEU A O 1
ATOM 621 N N . ASN A 1 85 ? -3.643 2.217 12.167 1.00 87.31 85 ASN A N 1
ATOM 622 C CA . ASN A 1 85 ? -3.292 3.495 12.786 1.00 87.31 85 ASN A CA 1
ATOM 623 C C . ASN A 1 85 ? -2.072 4.140 12.111 1.00 87.31 85 ASN A C 1
ATOM 625 O O . ASN A 1 85 ? -1.120 4.559 12.772 1.00 87.31 85 ASN A O 1
ATOM 629 N N . VAL A 1 86 ? -2.048 4.123 10.781 1.00 86.62 86 VAL A N 1
ATOM 630 C CA . VAL A 1 86 ? -0.958 4.700 9.987 1.00 86.62 86 VAL A CA 1
ATOM 631 C C . VAL A 1 86 ? -1.257 6.168 9.699 1.00 86.62 86 VAL A C 1
ATOM 633 O O . VAL A 1 86 ? -2.378 6.501 9.330 1.00 86.62 86 VAL A O 1
ATOM 636 N N . THR A 1 87 ? -0.263 7.053 9.840 1.00 83.31 87 THR A N 1
ATOM 637 C CA . THR A 1 87 ? -0.438 8.477 9.499 1.00 83.31 87 THR A CA 1
ATOM 638 C C . THR A 1 87 ? -0.575 8.674 7.995 1.00 83.31 87 THR A C 1
ATOM 640 O O . THR A 1 87 ? -1.359 9.492 7.554 1.00 83.31 87 THR A O 1
ATOM 643 N N . ASN A 1 88 ? 0.161 7.928 7.178 1.00 86.56 88 ASN A N 1
ATOM 644 C CA . ASN A 1 88 ? -0.128 7.828 5.753 1.00 86.56 88 ASN A CA 1
ATOM 645 C C . ASN A 1 88 ? -0.087 6.348 5.396 1.00 86.56 88 ASN A C 1
ATOM 647 O O . ASN A 1 88 ? 0.872 5.653 5.744 1.00 86.56 88 ASN A O 1
ATOM 651 N N . GLY A 1 89 ? -1.131 5.844 4.746 1.00 91.38 89 GLY A N 1
ATOM 652 C CA . GLY A 1 89 ? -1.186 4.433 4.385 1.00 91.38 89 GLY A CA 1
ATOM 653 C C . GLY A 1 89 ? -0.327 4.171 3.161 1.00 91.38 89 GLY A C 1
ATOM 654 O O . GLY A 1 89 ? 0.896 4.042 3.244 1.00 91.38 89 GLY A O 1
ATOM 655 N N . VAL A 1 90 ? -0.973 4.100 2.011 1.00 94.06 90 VAL A N 1
ATOM 656 C CA . VAL A 1 90 ? -0.307 3.847 0.738 1.00 94.06 90 VAL A CA 1
ATOM 657 C C . VAL A 1 90 ? -0.431 5.089 -0.133 1.00 94.06 90 VAL A C 1
ATOM 659 O O . VAL A 1 90 ? -1.531 5.576 -0.347 1.00 94.06 90 VAL A O 1
ATOM 662 N N . SER A 1 91 ? 0.678 5.605 -0.653 1.00 92.06 91 SER A N 1
ATOM 663 C CA . SER A 1 91 ? 0.653 6.698 -1.628 1.00 92.06 91 SER A CA 1
ATOM 664 C C . SER A 1 91 ? 1.682 6.447 -2.711 1.00 92.06 91 SER A C 1
ATOM 666 O O . SER A 1 91 ? 2.888 6.518 -2.463 1.00 92.06 91 SER A O 1
ATOM 668 N N . ALA A 1 92 ? 1.215 6.107 -3.905 1.00 91.06 92 ALA A N 1
ATOM 669 C CA . ALA A 1 92 ? 2.074 5.929 -5.061 1.00 91.06 92 ALA A CA 1
ATOM 670 C C . ALA A 1 92 ? 1.287 6.123 -6.352 1.00 91.06 92 ALA A C 1
ATOM 672 O O . ALA A 1 92 ? 0.124 5.756 -6.463 1.00 91.06 92 ALA A O 1
ATOM 673 N N . ALA A 1 93 ? 1.983 6.625 -7.359 1.00 90.50 93 ALA A N 1
ATOM 674 C CA . ALA A 1 93 ? 1.528 6.736 -8.733 1.00 90.50 93 ALA A CA 1
ATOM 675 C C . ALA A 1 93 ? 1.469 5.365 -9.435 1.00 90.50 93 ALA A C 1
ATOM 677 O O . ALA A 1 93 ? 2.205 5.131 -10.389 1.00 90.50 93 ALA A O 1
ATOM 678 N N . PHE A 1 94 ? 0.692 4.415 -8.917 1.00 90.81 94 PHE A N 1
ATOM 679 C CA . PHE A 1 94 ? 0.656 3.065 -9.475 1.00 90.81 94 PHE A CA 1
ATOM 680 C C . PHE A 1 94 ? 0.071 3.045 -10.889 1.00 90.81 94 PHE A C 1
ATOM 682 O O . PHE A 1 94 ? -0.868 3.784 -11.195 1.00 90.81 94 PHE A O 1
ATOM 689 N N . SER A 1 95 ? 0.570 2.124 -11.711 1.00 92.12 95 SER A N 1
ATOM 690 C CA . SER A 1 95 ? -0.052 1.773 -12.987 1.00 92.12 95 SER A CA 1
ATOM 691 C C . SER A 1 95 ? -0.315 0.275 -13.075 1.00 92.12 95 SER A C 1
ATOM 693 O O . SER A 1 95 ? 0.536 -0.530 -12.683 1.00 92.12 95 SER A O 1
ATOM 695 N N . TYR A 1 96 ? -1.493 -0.103 -13.584 1.00 94.44 96 TYR A N 1
ATOM 696 C CA . TYR A 1 96 ? -1.919 -1.502 -13.773 1.00 94.44 96 TYR A CA 1
ATOM 697 C C . TYR A 1 96 ? -1.779 -2.382 -12.518 1.00 94.44 96 TYR A C 1
ATOM 699 O O . TYR A 1 96 ? -1.567 -3.592 -12.600 1.00 94.44 96 TYR A O 1
ATOM 707 N N . SER A 1 97 ? -1.847 -1.772 -11.336 1.00 96.25 97 SER A N 1
ATOM 708 C CA . SER A 1 97 ? -1.625 -2.464 -10.071 1.00 96.25 97 SER A CA 1
ATOM 709 C C . SER A 1 97 ? -2.939 -2.954 -9.478 1.00 96.25 97 SER A C 1
ATOM 711 O O . SER A 1 97 ? -4.013 -2.418 -9.753 1.00 96.25 97 SER A O 1
ATOM 713 N N . VAL A 1 98 ? -2.860 -3.990 -8.652 1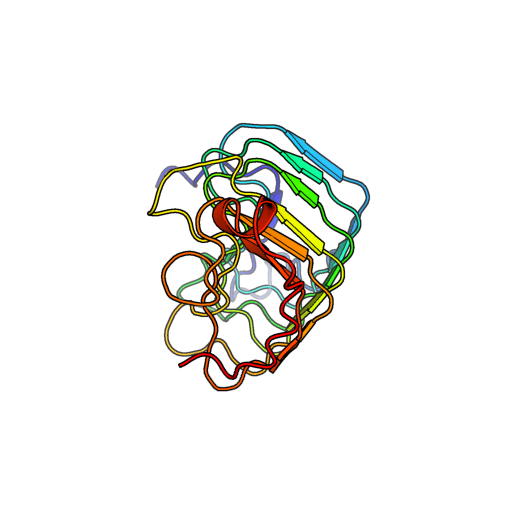.00 97.75 98 VAL A N 1
ATOM 714 C CA . VAL A 1 98 ? -4.008 -4.587 -7.972 1.00 97.75 98 VAL A CA 1
ATOM 715 C C . VAL A 1 98 ? -3.838 -4.404 -6.472 1.00 97.75 98 VAL A C 1
ATOM 717 O O . VAL A 1 98 ? -2.896 -4.910 -5.868 1.00 97.75 98 VAL A O 1
ATOM 720 N N . ILE A 1 99 ? -4.781 -3.704 -5.860 1.00 97.56 99 ILE A N 1
ATOM 721 C CA . ILE A 1 99 ? -4.829 -3.432 -4.428 1.00 97.56 99 ILE A CA 1
ATOM 722 C C . ILE A 1 99 ? -6.117 -4.066 -3.930 1.00 97.56 99 ILE A C 1
ATOM 724 O O . ILE A 1 99 ? -7.205 -3.560 -4.206 1.00 97.56 99 ILE A O 1
ATOM 728 N N . LYS A 1 100 ? -6.023 -5.215 -3.261 1.00 97.44 100 LYS A N 1
ATOM 729 C CA . LYS A 1 100 ? -7.219 -5.972 -2.889 1.00 97.44 100 LYS A CA 1
ATOM 730 C C . LYS A 1 100 ? -7.167 -6.655 -1.541 1.00 97.44 100 LYS A C 1
ATOM 732 O O . LYS A 1 100 ? -6.106 -7.075 -1.101 1.00 97.44 100 LYS A O 1
ATOM 737 N N . GLU A 1 101 ? -8.335 -6.847 -0.935 1.00 97.69 101 GLU A N 1
ATOM 738 C CA . GLU A 1 101 ? -8.478 -7.622 0.308 1.00 97.69 101 GLU A CA 1
ATOM 739 C C . GLU A 1 101 ? -7.598 -7.082 1.453 1.00 97.69 101 GLU A C 1
ATOM 741 O O . GLU A 1 101 ? -7.187 -7.833 2.332 1.00 97.69 101 GLU A O 1
ATOM 746 N N . ASN A 1 102 ? -7.269 -5.786 1.438 1.00 97.38 102 ASN A N 1
ATOM 747 C CA . ASN A 1 102 ? -6.514 -5.141 2.508 1.00 97.38 102 ASN A CA 1
ATOM 748 C C . ASN A 1 102 ? -7.459 -4.468 3.509 1.00 97.38 102 ASN A C 1
ATOM 750 O O . ASN A 1 102 ? -8.581 -4.086 3.172 1.00 97.38 102 ASN A O 1
ATOM 754 N N . PHE A 1 103 ? -6.968 -4.272 4.729 1.00 93.69 103 PHE A N 1
ATOM 755 C CA . PHE A 1 103 ? -7.638 -3.512 5.779 1.00 93.69 103 PHE A CA 1
ATOM 756 C C . PHE A 1 103 ? -6.881 -2.209 6.039 1.00 93.69 103 PHE A C 1
ATOM 758 O O . PHE A 1 103 ? -5.700 -2.256 6.387 1.00 93.69 103 PHE A O 1
ATOM 765 N N . PHE A 1 104 ? -7.553 -1.066 5.923 1.00 91.56 104 PHE A N 1
ATOM 766 C CA . PHE A 1 104 ? -6.997 0.262 6.173 1.00 91.56 104 PHE A CA 1
ATOM 767 C C . PHE A 1 104 ? -7.687 0.929 7.361 1.00 91.56 104 PHE A C 1
ATOM 769 O O . PHE A 1 104 ? -8.911 1.019 7.395 1.00 91.56 104 PHE A O 1
ATOM 776 N N . SER A 1 105 ? -6.898 1.434 8.308 1.00 86.81 105 SER A N 1
ATOM 777 C CA . SER A 1 105 ? -7.370 2.265 9.411 1.00 86.81 105 SER A CA 1
ATOM 778 C C . SER A 1 105 ? -6.383 3.381 9.752 1.00 86.81 105 SER A C 1
ATOM 780 O O . SER A 1 105 ? -5.172 3.159 9.831 1.00 86.81 105 SER A O 1
ATOM 782 N N . ASP A 1 106 ? -6.924 4.575 9.982 1.00 78.38 106 ASP A N 1
ATOM 783 C CA . ASP A 1 106 ? -6.205 5.806 10.340 1.00 78.38 106 ASP A CA 1
ATOM 784 C C . ASP A 1 106 ? -6.036 5.985 11.863 1.00 78.38 106 ASP A C 1
ATOM 786 O O . ASP A 1 106 ? -5.274 6.835 12.313 1.00 78.38 106 ASP A O 1
ATOM 790 N N . GLY A 1 107 ? -6.703 5.160 12.677 1.00 70.75 107 GLY A N 1
ATOM 791 C CA . GLY A 1 107 ? -6.638 5.236 14.135 1.00 70.75 107 GLY A CA 1
ATOM 792 C C . GLY A 1 107 ? -7.414 6.390 14.773 1.00 70.75 107 GLY A C 1
ATOM 793 O O . GLY A 1 107 ? -7.242 6.602 15.974 1.00 70.75 107 GLY A O 1
ATOM 794 N N . GLY A 1 108 ? -8.287 7.090 14.037 1.00 64.56 108 GLY A N 1
ATOM 795 C CA . GLY A 1 108 ? -9.233 8.033 14.641 1.00 64.56 108 GLY A CA 1
ATOM 796 C C . GLY A 1 108 ? -8.811 9.513 14.691 1.00 64.56 108 GLY A C 1
ATOM 797 O O . GLY A 1 108 ? -8.928 10.100 15.763 1.00 64.56 108 GLY A O 1
ATOM 798 N N . THR A 1 109 ? -8.451 10.155 13.563 1.00 48.81 109 THR A N 1
ATOM 799 C CA . THR A 1 109 ? -8.090 11.597 13.353 1.00 48.81 109 THR A CA 1
ATOM 800 C C . THR A 1 109 ? -6.562 11.831 13.358 1.00 48.81 109 THR A C 1
ATOM 802 O O . THR A 1 109 ? -5.908 11.483 14.342 1.00 48.81 109 THR A O 1
ATOM 805 N N . PRO A 1 110 ? -5.958 12.419 12.293 1.00 50.22 110 PRO A N 1
ATOM 806 C CA . PRO A 1 110 ? -6.249 13.772 11.796 1.00 50.22 110 PRO A CA 1
ATOM 807 C C . PRO A 1 110 ? -6.664 13.895 10.321 1.00 50.22 110 PRO A C 1
ATOM 809 O O . PRO A 1 110 ? -6.192 13.175 9.455 1.00 50.22 110 PRO A O 1
ATOM 812 N N . ALA A 1 111 ? -7.472 14.924 10.044 1.00 52.28 111 ALA A N 1
ATOM 813 C CA . ALA A 1 111 ? -8.145 15.272 8.783 1.00 52.28 111 ALA A CA 1
ATOM 814 C C . ALA A 1 111 ? -7.255 15.571 7.545 1.00 52.28 111 ALA A C 1
ATOM 816 O O . ALA A 1 111 ? -7.699 16.228 6.607 1.00 52.28 111 ALA A O 1
ATOM 817 N N . THR A 1 112 ? -5.991 15.145 7.532 1.00 54.34 112 THR A N 1
ATOM 818 C CA . THR A 1 112 ? -5.043 15.374 6.424 1.00 54.34 112 THR A CA 1
ATOM 819 C C . THR A 1 112 ? -4.378 14.092 5.920 1.00 54.34 112 THR A C 1
ATOM 821 O O . THR A 1 112 ? -3.467 14.165 5.098 1.00 54.34 112 THR A O 1
ATOM 824 N N . THR A 1 113 ? -4.765 12.928 6.440 1.00 68.44 113 THR A N 1
ATOM 825 C CA . THR A 1 113 ? -4.063 11.662 6.218 1.00 68.44 113 THR A CA 1
ATOM 826 C C . THR A 1 113 ? -4.723 10.833 5.126 1.00 68.44 113 THR A C 1
ATOM 828 O O . THR A 1 113 ? -5.797 10.280 5.325 1.00 68.44 113 THR A O 1
ATOM 831 N N . CYS A 1 114 ? -4.060 10.695 3.980 1.00 79.94 114 CYS A N 1
ATOM 832 C CA . CYS A 1 114 ? -4.522 9.796 2.928 1.00 79.94 114 CYS A CA 1
ATOM 833 C C . CYS A 1 114 ? -4.176 8.339 3.290 1.00 79.94 114 CYS A C 1
ATOM 835 O O . CYS A 1 114 ? -2.999 7.982 3.440 1.00 79.94 114 CYS A O 1
ATOM 837 N N . VAL A 1 115 ? -5.192 7.484 3.440 1.00 88.25 115 VAL A N 1
ATOM 838 C CA . VAL A 1 115 ? -5.000 6.052 3.727 1.00 88.25 115 VAL A CA 1
ATOM 839 C C . VAL A 1 115 ? -4.654 5.266 2.465 1.00 88.25 115 VAL A C 1
ATOM 841 O O . VAL A 1 115 ? -3.896 4.295 2.539 1.00 88.25 115 VAL A O 1
ATOM 844 N N . LEU A 1 116 ? -5.144 5.708 1.305 1.00 91.00 116 LEU A N 1
ATOM 845 C CA . LEU A 1 116 ? -4.760 5.168 0.006 1.00 91.00 116 LEU A CA 1
ATOM 846 C C . LEU A 1 116 ? -4.869 6.232 -1.094 1.00 91.00 116 LEU A C 1
ATOM 848 O O . LEU A 1 116 ? -5.966 6.675 -1.424 1.00 91.00 116 LEU A O 1
ATOM 852 N N . SER A 1 117 ? -3.741 6.560 -1.722 1.00 90.44 117 SER A N 1
ATOM 853 C CA . SER A 1 117 ? -3.675 7.338 -2.958 1.00 90.44 117 SER A CA 1
ATOM 854 C C . SER A 1 117 ? -2.997 6.541 -4.069 1.00 90.44 117 SER A C 1
ATOM 856 O O . SER A 1 117 ? -1.840 6.128 -3.930 1.00 90.44 117 SER A O 1
ATOM 858 N N . THR A 1 118 ? -3.701 6.374 -5.190 1.00 89.25 118 THR A N 1
ATOM 859 C CA . THR A 1 118 ? -3.117 5.986 -6.487 1.00 89.25 118 THR A CA 1
ATOM 860 C C . THR A 1 118 ? -2.844 7.206 -7.383 1.00 89.25 118 THR A C 1
ATOM 862 O O . THR A 1 118 ? -2.189 7.097 -8.424 1.00 89.25 118 THR A O 1
ATOM 865 N N . ALA A 1 119 ? -3.311 8.391 -6.973 1.00 77.19 119 ALA A N 1
ATOM 866 C CA . ALA A 1 119 ? -3.135 9.657 -7.673 1.00 77.19 119 ALA A CA 1
ATOM 867 C C . ALA A 1 119 ? -1.819 10.330 -7.245 1.00 77.19 119 ALA A C 1
ATOM 869 O O . ALA A 1 119 ? -1.775 11.183 -6.356 1.00 77.19 119 ALA A O 1
ATOM 870 N N . GLY A 1 120 ? -0.711 9.921 -7.860 1.00 65.31 120 GLY A N 1
ATOM 871 C CA . GLY A 1 120 ? 0.581 10.597 -7.744 1.00 65.31 120 GLY A CA 1
ATOM 872 C C . GLY A 1 120 ? 1.103 10.983 -9.127 1.00 65.31 120 GLY A C 1
ATOM 873 O O . GLY A 1 120 ? 1.258 10.122 -9.984 1.00 65.31 120 GLY A O 1
ATOM 874 N N . GLY A 1 121 ? 1.393 12.265 -9.365 1.00 54.50 121 GLY A N 1
ATOM 875 C CA . GLY A 1 121 ? 1.916 12.735 -10.658 1.00 54.50 121 GLY A CA 1
ATOM 876 C C . GLY A 1 121 ? 0.991 12.470 -11.861 1.00 54.50 121 GLY A C 1
ATOM 877 O O . GLY A 1 121 ? -0.090 11.908 -11.743 1.00 54.50 121 GLY A O 1
ATOM 878 N N . SER A 1 122 ? 1.406 12.894 -13.054 1.00 54.44 122 SER A N 1
ATOM 879 C CA . SER A 1 122 ? 0.554 12.883 -14.256 1.00 54.44 122 SER A CA 1
ATOM 880 C C . SER A 1 122 ? 0.378 11.513 -14.937 1.00 54.44 122 SER A C 1
ATOM 882 O O . SER A 1 122 ? -0.001 11.491 -16.106 1.00 54.44 122 SER A O 1
ATOM 884 N N . ALA A 1 123 ? 0.727 10.384 -14.303 1.00 64.19 123 ALA A N 1
ATOM 885 C CA . ALA A 1 123 ? 0.956 9.145 -15.063 1.00 64.19 123 ALA A CA 1
ATOM 886 C C . ALA A 1 123 ? 0.498 7.809 -14.424 1.00 64.19 123 ALA A C 1
ATOM 888 O O . ALA A 1 123 ? 0.600 6.780 -15.096 1.00 64.19 123 ALA A O 1
ATOM 889 N N . GLY A 1 124 ? -0.023 7.784 -13.190 1.00 68.31 124 GLY A N 1
ATOM 890 C CA . GLY A 1 124 ? -0.621 6.567 -12.610 1.00 68.31 124 GLY A CA 1
ATOM 891 C C . GLY A 1 124 ? -2.012 6.291 -13.196 1.00 68.31 124 GLY A C 1
ATOM 892 O O . GLY A 1 124 ? -2.785 7.232 -13.359 1.00 68.31 124 GLY A O 1
ATOM 893 N N . ALA A 1 125 ? -2.337 5.047 -13.566 1.00 83.94 125 ALA A N 1
ATOM 894 C CA . ALA A 1 125 ? -3.629 4.719 -14.190 1.00 83.94 125 ALA A CA 1
ATOM 895 C C . ALA A 1 125 ? -3.955 3.215 -14.226 1.00 83.94 125 ALA A C 1
ATOM 897 O O . ALA A 1 125 ? -3.063 2.362 -14.205 1.00 83.94 125 ALA A O 1
ATOM 898 N N . ASN A 1 126 ? -5.238 2.905 -14.436 1.00 91.38 126 ASN A N 1
ATOM 899 C CA . ASN A 1 126 ? -5.760 1.556 -14.692 1.00 91.38 126 ASN A CA 1
ATOM 900 C C . ASN A 1 126 ? -5.523 0.570 -13.538 1.00 91.38 126 ASN A C 1
ATOM 902 O O . ASN A 1 126 ? -5.252 -0.612 -13.760 1.00 91.38 126 ASN A O 1
ATOM 906 N N . ASN A 1 127 ? -5.582 1.052 -12.301 1.00 93.75 127 ASN A N 1
ATOM 907 C CA . ASN A 1 127 ? -5.440 0.212 -11.121 1.00 93.75 127 ASN A CA 1
ATOM 908 C C . ASN A 1 127 ? -6.772 -0.446 -10.750 1.00 93.75 127 ASN A C 1
ATOM 910 O O . ASN A 1 127 ? -7.843 0.114 -10.966 1.00 93.75 127 ASN A O 1
ATOM 914 N N . PHE A 1 128 ? -6.708 -1.624 -10.137 1.00 95.00 128 PHE A N 1
ATOM 915 C CA . PHE A 1 128 ? -7.864 -2.298 -9.553 1.00 95.00 128 PHE A CA 1
ATOM 916 C C . PHE A 1 128 ? -7.781 -2.210 -8.036 1.00 95.00 128 PHE A C 1
ATOM 918 O O . PHE A 1 128 ? -6.985 -2.917 -7.417 1.00 95.00 128 PHE A O 1
ATOM 925 N N . VAL A 1 129 ? -8.622 -1.375 -7.433 1.00 93.50 129 VAL A N 1
ATOM 926 C CA . VAL A 1 129 ? -8.745 -1.235 -5.982 1.00 93.50 129 VAL A CA 1
ATOM 927 C C . VAL A 1 129 ? -10.053 -1.878 -5.538 1.00 93.50 129 VAL A C 1
ATOM 929 O O . VAL A 1 129 ? -11.115 -1.257 -5.580 1.00 93.50 129 VAL A O 1
ATOM 932 N N . ILE A 1 130 ? -9.997 -3.155 -5.163 1.00 94.69 130 ILE A N 1
ATOM 933 C CA . ILE A 1 130 ? -11.197 -3.988 -4.998 1.00 94.69 130 ILE A CA 1
ATOM 934 C C . ILE A 1 130 ? -11.193 -4.800 -3.704 1.00 94.69 130 ILE A C 1
ATOM 936 O O . ILE A 1 130 ? -10.165 -5.305 -3.274 1.00 94.69 130 ILE A O 1
ATOM 940 N N . ASN A 1 131 ? -12.365 -5.013 -3.113 1.00 95.19 131 ASN A N 1
ATOM 941 C CA . ASN A 1 131 ? -12.571 -5.820 -1.908 1.00 95.19 131 ASN A CA 1
ATOM 942 C C . ASN A 1 131 ? -11.702 -5.389 -0.714 1.00 95.19 131 ASN A C 1
ATOM 944 O O . ASN A 1 131 ? -11.389 -6.213 0.142 1.00 95.19 131 ASN A O 1
ATOM 948 N N . ASN A 1 132 ? -11.274 -4.127 -0.655 1.00 93.12 132 ASN A N 1
ATOM 949 C CA . ASN A 1 132 ? -10.609 -3.590 0.528 1.00 93.12 132 ASN A CA 1
ATOM 950 C C . ASN A 1 132 ? -11.649 -3.118 1.544 1.00 93.12 132 ASN A C 1
ATOM 952 O O . ASN A 1 132 ? -12.792 -2.809 1.193 1.00 93.12 132 ASN A O 1
ATOM 956 N N . TYR A 1 133 ? -11.219 -3.047 2.796 1.00 89.81 133 TYR A N 1
ATOM 957 C CA . TYR A 1 133 ? -11.993 -2.515 3.901 1.00 89.81 133 TYR A CA 1
ATOM 958 C C . TYR A 1 133 ? -11.314 -1.258 4.441 1.00 89.81 133 TYR A C 1
ATOM 960 O O . TYR A 1 133 ? -10.161 -1.315 4.873 1.00 89.81 133 TYR A O 1
ATOM 968 N N . PHE A 1 134 ? -12.026 -0.137 4.415 1.00 87.06 134 PHE A N 1
ATOM 969 C CA . PHE A 1 134 ? -11.573 1.146 4.937 1.00 87.06 134 PHE A CA 1
ATOM 970 C C . PHE A 1 134 ? -12.368 1.476 6.198 1.00 87.06 134 PHE A C 1
ATOM 972 O O . PHE A 1 134 ? -13.590 1.570 6.162 1.00 87.06 134 PHE A O 1
ATOM 979 N N . GLN A 1 135 ? -11.674 1.635 7.318 1.00 83.06 135 GLN A N 1
ATOM 980 C CA . GLN A 1 135 ? -12.240 2.101 8.577 1.00 83.06 135 GLN A CA 1
ATOM 981 C C . GLN A 1 135 ? -11.493 3.362 8.987 1.00 83.06 135 GLN A C 1
ATOM 983 O O . GLN A 1 135 ? -10.480 3.292 9.693 1.00 83.06 135 GLN A O 1
ATOM 988 N N . THR A 1 136 ? -11.979 4.504 8.513 1.00 74.06 136 THR A N 1
ATOM 989 C CA . THR A 1 136 ? -11.418 5.813 8.855 1.00 74.06 136 THR A CA 1
ATOM 990 C C . THR A 1 136 ? -12.445 6.639 9.616 1.00 74.06 136 THR A C 1
ATOM 992 O O . THR A 1 136 ? -13.641 6.343 9.645 1.00 74.06 136 THR A O 1
ATOM 995 N N . THR A 1 137 ? -11.962 7.664 10.301 1.00 69.69 137 THR A N 1
ATOM 996 C CA . THR A 1 137 ? -12.808 8.543 11.124 1.00 69.69 137 THR A CA 1
ATOM 997 C C . THR A 1 137 ? -13.753 9.413 10.298 1.00 69.69 137 THR A C 1
ATOM 999 O O . THR A 1 137 ? -14.721 9.941 10.833 1.00 69.69 137 THR A O 1
ATOM 1002 N N . THR A 1 138 ? -13.422 9.598 9.022 1.00 61.06 138 THR A N 1
ATOM 1003 C CA . THR A 1 138 ? -14.126 10.433 8.049 1.00 61.06 138 THR A CA 1
ATOM 1004 C C . THR A 1 138 ? -14.162 9.711 6.715 1.00 61.06 138 THR A C 1
ATOM 1006 O O . THR A 1 138 ? -13.767 10.299 5.710 1.00 61.06 138 THR A O 1
ATOM 1009 N N . ALA A 1 139 ? -14.548 8.430 6.723 1.00 52.75 139 ALA A N 1
ATOM 1010 C CA . ALA A 1 139 ? -14.372 7.481 5.620 1.00 52.75 139 ALA A CA 1
ATOM 1011 C C . ALA A 1 139 ? -15.248 7.792 4.401 1.00 52.75 139 ALA A C 1
ATOM 1013 O O . ALA A 1 139 ? -16.088 7.007 3.965 1.00 52.75 139 ALA A O 1
ATOM 1014 N N . ASN A 1 140 ? -15.011 8.965 3.837 1.00 57.00 140 ASN A N 1
ATOM 1015 C CA . ASN A 1 140 ? -15.581 9.489 2.630 1.00 57.00 140 ASN A CA 1
ATOM 1016 C C . ASN A 1 140 ? -14.699 8.998 1.488 1.00 57.00 140 ASN A C 1
ATOM 1018 O O . ASN A 1 140 ? -13.482 9.195 1.503 1.00 57.00 140 ASN A O 1
ATOM 1022 N N . PHE A 1 141 ? -15.310 8.402 0.467 1.00 59.00 141 PHE A N 1
ATOM 1023 C CA . PHE A 1 141 ? -14.670 8.127 -0.822 1.00 59.00 141 PHE A CA 1
ATOM 1024 C C . PHE A 1 141 ? -14.394 9.428 -1.597 1.00 59.00 141 PHE A C 1
ATOM 1026 O O . PHE A 1 141 ? -14.799 9.585 -2.742 1.00 59.00 141 PHE A O 1
ATOM 1033 N N . ASN A 1 142 ? -13.752 10.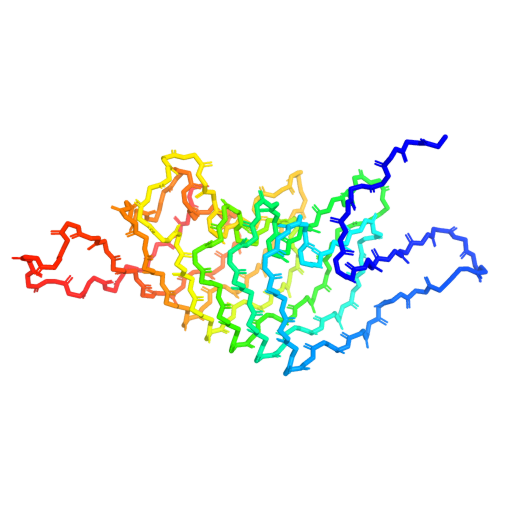394 -0.949 1.00 54.59 142 ASN A N 1
ATOM 1034 C CA . ASN A 1 142 ? -13.452 11.716 -1.460 1.00 54.59 142 ASN A CA 1
ATOM 1035 C C . ASN A 1 142 ? -12.125 12.190 -0.866 1.00 54.59 142 ASN A C 1
ATOM 1037 O O . ASN A 1 142 ? -11.652 11.688 0.157 1.00 54.59 142 ASN A O 1
ATOM 1041 N N . THR A 1 143 ? -11.535 13.201 -1.498 1.00 59.91 143 THR A N 1
ATOM 1042 C CA . THR A 1 143 ? -10.362 13.894 -0.963 1.00 59.91 143 THR A CA 1
ATOM 1043 C C . THR A 1 143 ? -10.633 14.327 0.488 1.00 59.91 143 THR A C 1
ATOM 1045 O O . THR A 1 143 ? -11.660 14.969 0.726 1.00 59.91 143 THR A O 1
ATOM 1048 N N . PRO A 1 144 ? -9.749 14.016 1.458 1.00 65.75 144 PRO A N 1
ATOM 1049 C CA . PRO A 1 144 ? -8.358 13.574 1.287 1.00 65.75 144 PRO A CA 1
ATOM 1050 C C . PRO A 1 144 ? -8.067 12.074 1.510 1.00 65.75 144 PRO A C 1
ATOM 1052 O O . PRO A 1 144 ? -6.938 11.655 1.257 1.00 65.75 144 PRO A O 1
ATOM 1055 N N . ASP A 1 145 ? -9.021 11.269 1.984 1.00 72.25 145 ASP A N 1
ATOM 1056 C CA . ASP A 1 145 ? -8.707 9.955 2.580 1.00 72.25 145 ASP A CA 1
ATOM 1057 C C . ASP A 1 145 ? -8.385 8.878 1.538 1.00 72.25 145 ASP A C 1
ATOM 1059 O O . ASP A 1 145 ? -7.414 8.130 1.690 1.00 72.25 145 ASP A O 1
ATOM 1063 N N . ILE A 1 146 ? -9.177 8.814 0.466 1.00 81.00 146 ILE A N 1
ATOM 1064 C CA . ILE A 1 146 ? -9.028 7.842 -0.617 1.00 81.00 146 ILE A CA 1
ATOM 1065 C C . ILE A 1 146 ? -8.995 8.607 -1.935 1.00 81.00 146 ILE A C 1
ATOM 1067 O O . ILE A 1 146 ? -9.955 9.293 -2.285 1.00 81.00 146 ILE A O 1
ATOM 1071 N N . ILE A 1 147 ? -7.881 8.508 -2.658 1.00 84.19 147 ILE A N 1
ATOM 1072 C CA . ILE A 1 147 ? -7.648 9.287 -3.876 1.00 84.19 147 ILE A CA 1
ATOM 1073 C C . ILE A 1 147 ? -7.279 8.338 -5.017 1.00 84.19 147 ILE A C 1
ATOM 1075 O O . ILE A 1 147 ? -6.333 7.557 -4.910 1.00 84.19 147 ILE A O 1
ATOM 1079 N N . GLY A 1 148 ? -8.033 8.416 -6.111 1.00 84.88 148 GLY A N 1
ATOM 1080 C CA . GLY A 1 148 ? -7.832 7.608 -7.309 1.00 84.88 148 GLY A CA 1
ATOM 1081 C C . GLY A 1 148 ? -7.700 8.443 -8.571 1.00 84.88 148 GLY A C 1
ATOM 1082 O O . GLY A 1 148 ? -7.964 9.640 -8.545 1.00 84.88 148 GLY A O 1
ATOM 1083 N N . ASN A 1 149 ? -7.316 7.807 -9.678 1.00 83.31 149 ASN A N 1
ATOM 1084 C CA . ASN A 1 149 ? -7.485 8.391 -11.008 1.00 83.31 149 ASN A CA 1
ATOM 1085 C C . ASN A 1 149 ? -8.803 7.909 -11.628 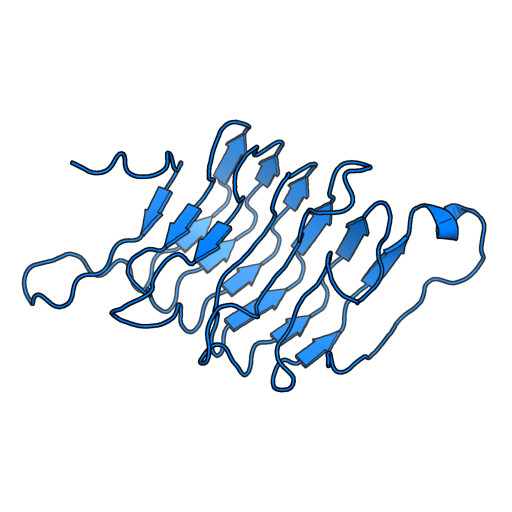1.00 83.31 149 ASN A C 1
ATOM 1087 O O . ASN A 1 149 ? -9.259 6.801 -11.342 1.00 83.31 149 ASN A O 1
ATOM 1091 N N . ALA A 1 150 ? -9.365 8.681 -12.561 1.00 84.44 150 ALA A N 1
ATOM 1092 C CA . ALA A 1 150 ? -10.607 8.334 -13.264 1.00 84.44 150 ALA A CA 1
ATOM 1093 C C . ALA A 1 150 ? -10.553 7.005 -14.054 1.00 84.44 150 ALA A C 1
ATOM 1095 O O . ALA A 1 150 ? -11.585 6.464 -14.445 1.00 84.44 150 ALA A O 1
ATOM 1096 N N . THR A 1 151 ? -9.355 6.480 -14.325 1.00 88.44 151 THR A N 1
ATOM 1097 C CA . THR A 1 151 ? -9.140 5.198 -15.017 1.00 88.44 151 THR A CA 1
ATOM 1098 C C . THR A 1 151 ? -9.047 4.002 -14.073 1.00 88.44 151 THR A C 1
ATOM 1100 O O . THR A 1 151 ? -9.009 2.860 -14.530 1.00 88.44 151 THR A O 1
ATOM 1103 N N . ASP A 1 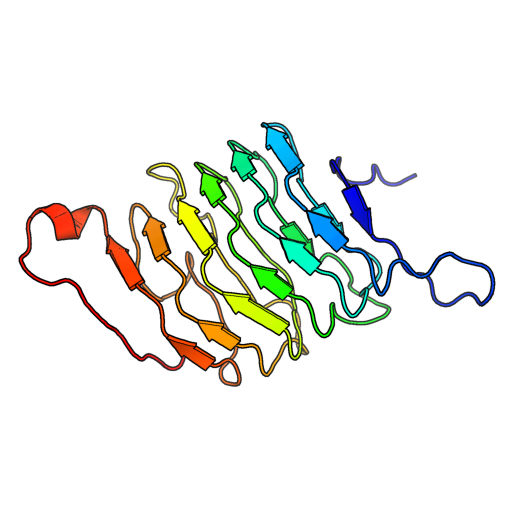152 ? -8.988 4.238 -12.766 1.00 87.50 152 ASP A N 1
ATOM 1104 C CA . ASP A 1 152 ? -8.925 3.177 -11.775 1.00 87.50 152 ASP A CA 1
ATOM 1105 C C . ASP A 1 152 ? -10.323 2.581 -11.530 1.00 87.50 152 ASP A C 1
ATOM 1107 O O . ASP A 1 152 ? -11.346 3.265 -11.584 1.00 87.50 152 ASP A O 1
ATOM 1111 N N . VAL A 1 153 ? -10.372 1.288 -11.219 1.00 89.75 153 VAL A N 1
ATOM 1112 C CA . VAL A 1 153 ? -11.599 0.564 -10.871 1.00 89.75 153 VAL A CA 1
ATOM 1113 C C . VAL A 1 153 ? -11.686 0.411 -9.359 1.00 89.75 153 VAL A C 1
ATOM 1115 O O . VAL A 1 153 ? -10.818 -0.218 -8.751 1.00 89.75 153 VAL A O 1
ATOM 1118 N N . TRP A 1 154 ? -12.769 0.919 -8.767 1.00 88.38 154 TRP A N 1
ATOM 1119 C CA . TRP A 1 154 ? -12.995 0.911 -7.321 1.00 88.38 154 TRP A CA 1
ATOM 1120 C C . TRP A 1 154 ? -14.250 0.111 -6.955 1.00 88.38 154 TRP A C 1
ATOM 1122 O O . TRP A 1 154 ? -15.340 0.365 -7.462 1.00 88.38 154 TRP A O 1
ATOM 1132 N N . ASN A 1 155 ? -14.100 -0.873 -6.065 1.00 88.50 155 ASN A N 1
ATOM 1133 C CA . ASN A 1 155 ? -15.215 -1.636 -5.492 1.00 88.50 155 ASN A CA 1
ATOM 1134 C C . ASN A 1 155 ? -14.839 -2.101 -4.082 1.00 88.50 155 ASN A C 1
ATOM 1136 O O . ASN A 1 155 ? -14.245 -3.166 -3.925 1.00 88.50 155 ASN A O 1
ATOM 1140 N N . ASN A 1 156 ? -15.122 -1.291 -3.062 1.00 88.00 156 ASN A N 1
ATOM 1141 C CA . ASN A 1 156 ? -14.622 -1.499 -1.701 1.00 88.00 156 ASN A CA 1
ATOM 1142 C C . ASN A 1 156 ? -15.717 -1.283 -0.655 1.00 88.00 156 ASN A C 1
ATOM 1144 O O . ASN A 1 156 ? -16.801 -0.795 -0.964 1.00 88.00 156 ASN A O 1
ATOM 1148 N N . ILE A 1 157 ? -15.412 -1.642 0.589 1.00 85.12 157 ILE A N 1
ATOM 1149 C CA . ILE A 1 157 ? -16.262 -1.375 1.748 1.00 85.12 157 ILE A CA 1
ATOM 1150 C C . ILE A 1 157 ? -15.606 -0.251 2.550 1.00 85.12 157 ILE A C 1
ATOM 1152 O O . ILE A 1 157 ? -14.423 -0.347 2.876 1.00 85.12 157 ILE A O 1
ATOM 1156 N N . SER A 1 158 ? -16.369 0.788 2.875 1.00 80.25 158 SER A N 1
ATOM 1157 C CA . SER A 1 158 ? -15.958 1.851 3.794 1.00 80.25 158 SER A CA 1
ATOM 1158 C C . SER A 1 158 ? -16.918 1.884 4.977 1.00 80.25 158 SER A C 1
ATOM 1160 O O . SER A 1 158 ? -18.123 1.725 4.784 1.00 80.25 158 SER A O 1
ATOM 1162 N N . ILE A 1 159 ? -16.393 2.042 6.191 1.00 72.00 159 ILE A N 1
ATOM 1163 C CA . ILE A 1 159 ? -17.179 2.316 7.395 1.00 72.00 159 ILE A CA 1
ATOM 1164 C C . ILE A 1 159 ? -16.684 3.633 7.977 1.00 72.00 159 ILE A C 1
ATOM 1166 O O . ILE A 1 159 ? -15.545 3.722 8.437 1.00 72.00 159 ILE A O 1
ATOM 1170 N N . ASP A 1 160 ? -17.560 4.632 7.968 1.00 65.19 160 ASP A N 1
ATOM 1171 C CA . ASP A 1 160 ? -17.349 5.897 8.662 1.00 65.19 160 ASP A CA 1
ATOM 1172 C C . ASP A 1 160 ? -17.684 5.721 10.155 1.00 65.19 160 ASP A C 1
ATOM 1174 O O . ASP A 1 160 ? -18.677 5.086 10.524 1.00 65.19 160 ASP A O 1
ATOM 1178 N N . GLY A 1 161 ? -16.863 6.291 11.038 1.00 54.00 161 GLY A N 1
ATOM 1179 C CA . GLY A 1 161 ? -17.118 6.330 12.477 1.00 54.00 161 GLY A CA 1
ATOM 1180 C C . GLY A 1 161 ? -18.443 7.012 12.852 1.00 54.00 161 GLY A C 1
ATOM 1181 O O . GLY A 1 161 ? -19.001 6.695 13.904 1.00 54.00 161 GLY A O 1
ATOM 1182 N N . ALA A 1 162 ? -18.989 7.884 11.996 1.00 52.06 162 ALA A N 1
ATOM 1183 C CA . ALA A 1 162 ? -20.333 8.450 12.164 1.00 52.06 162 ALA A CA 1
ATOM 1184 C C . ALA A 1 162 ? -21.469 7.437 11.880 1.00 52.06 162 ALA A C 1
ATOM 1186 O O . ALA A 1 162 ? -22.561 7.543 12.450 1.00 52.06 162 ALA A O 1
ATOM 1187 N N . ASP A 1 163 ? -21.203 6.420 11.056 1.00 48.34 163 ASP A N 1
ATOM 1188 C CA . ASP A 1 163 ? -22.183 5.444 10.557 1.00 48.34 163 ASP A CA 1
ATOM 1189 C C . ASP A 1 163 ? -22.397 4.259 11.520 1.00 48.34 163 ASP A C 1
ATOM 1191 O O . ASP A 1 163 ? -23.313 3.461 11.361 1.00 48.34 163 ASP A O 1
ATOM 1195 N N . LEU A 1 164 ? -21.642 4.179 12.626 1.00 46.47 164 LEU A N 1
ATOM 1196 C CA . LEU A 1 164 ? -21.905 3.213 13.711 1.00 46.47 164 LEU A CA 1
ATOM 1197 C C . LEU A 1 164 ? -23.265 3.427 14.410 1.00 46.47 164 LEU A C 1
ATOM 1199 O O . LEU A 1 164 ? -23.673 2.604 15.231 1.00 46.47 164 LEU A O 1
ATOM 1203 N N . SER A 1 165 ? -23.968 4.519 14.091 1.00 45.44 165 SER A N 1
ATOM 1204 C CA . SER A 1 165 ? -25.327 4.817 14.556 1.00 45.44 165 SER A CA 1
ATOM 1205 C C . SER A 1 165 ? -26.405 4.716 13.466 1.00 45.44 165 SER A C 1
ATOM 1207 O O . SER A 1 165 ? -27.589 4.848 13.786 1.00 45.44 165 SER A O 1
ATOM 1209 N N . ALA A 1 166 ? -26.034 4.447 12.207 1.00 41.22 166 ALA A N 1
ATOM 1210 C CA . ALA A 1 166 ? -26.960 4.370 11.085 1.00 41.22 166 ALA A CA 1
ATOM 1211 C C . ALA A 1 166 ? -26.890 3.011 10.363 1.00 41.22 166 ALA A C 1
ATOM 1213 O O . ALA A 1 166 ? -25.876 2.334 10.246 1.00 41.22 166 ALA A O 1
ATOM 1214 N N . THR A 1 167 ? -28.065 2.550 9.945 1.00 41.19 167 THR A N 1
ATOM 1215 C CA . THR A 1 167 ? -28.335 1.182 9.479 1.00 41.19 167 THR A CA 1
ATOM 1216 C C . THR A 1 167 ? -27.955 0.991 8.002 1.00 41.19 167 THR A C 1
ATOM 1218 O O . THR A 1 167 ? -28.703 0.364 7.253 1.00 41.19 167 THR A O 1
ATOM 1221 N N . SER A 1 168 ? -26.835 1.550 7.538 1.00 43.00 168 SER A N 1
ATOM 1222 C CA . SER A 1 168 ? -26.424 1.455 6.132 1.00 43.00 168 SER A CA 1
ATOM 1223 C C . SER A 1 168 ? -24.973 1.021 5.983 1.00 43.00 168 SER A C 1
ATOM 1225 O O . SER A 1 168 ? -24.065 1.830 5.960 1.00 43.00 168 SER A O 1
ATOM 1227 N N . ILE A 1 169 ? -24.754 -0.277 5.760 1.00 49.66 169 ILE A N 1
ATOM 1228 C CA . ILE A 1 169 ? -23.519 -0.741 5.118 1.00 49.66 169 ILE A CA 1
ATOM 1229 C C . ILE A 1 169 ? -23.596 -0.293 3.650 1.00 49.66 169 ILE A C 1
ATOM 1231 O O . ILE A 1 169 ? -24.241 -0.946 2.825 1.00 49.66 169 ILE A O 1
ATOM 1235 N N . GLY A 1 170 ? -23.003 0.856 3.330 1.00 50.78 170 GLY A N 1
ATOM 1236 C CA . GLY A 1 170 ? -22.965 1.398 1.974 1.00 50.78 170 GLY A CA 1
ATOM 1237 C C . GLY A 1 170 ? -21.978 0.635 1.090 1.00 50.78 170 GLY A C 1
ATOM 1238 O O . GLY A 1 170 ? -20.767 0.725 1.271 1.00 50.78 170 GLY A O 1
ATOM 1239 N N . ARG A 1 171 ? -22.478 -0.117 0.101 1.00 45.78 171 ARG A N 1
ATOM 1240 C CA . ARG A 1 171 ? -21.669 -0.574 -1.041 1.00 45.78 171 ARG A CA 1
ATOM 1241 C C . ARG A 1 171 ? -21.716 0.507 -2.114 1.00 45.78 171 ARG A C 1
ATOM 1243 O O . ARG A 1 171 ? -22.588 0.464 -2.982 1.00 45.78 171 ARG A O 1
ATOM 1250 N N . GLU A 1 172 ? -20.803 1.464 -2.057 1.00 50.44 172 GLU A N 1
ATOM 1251 C CA . GLU A 1 172 ? -20.698 2.489 -3.093 1.00 50.44 172 GLU A CA 1
ATOM 1252 C C . GLU A 1 172 ? -19.772 2.016 -4.218 1.00 50.44 172 GLU A C 1
ATOM 1254 O O . GLU A 1 172 ? -18.585 1.758 -4.027 1.00 50.44 172 GLU A O 1
ATOM 1259 N N . VAL A 1 173 ? -20.347 1.862 -5.412 1.00 49.12 173 VAL A N 1
ATOM 1260 C CA . VAL A 1 173 ? -19.603 1.660 -6.658 1.00 49.12 173 VAL A CA 1
ATOM 1261 C C . VAL A 1 173 ? -19.440 3.045 -7.276 1.00 49.12 173 VAL A C 1
ATOM 1263 O O . VAL A 1 173 ? -20.313 3.503 -8.009 1.00 49.12 173 VAL A O 1
ATOM 1266 N N . GLY A 1 174 ? -18.376 3.749 -6.898 1.00 47.50 174 GLY A N 1
ATOM 1267 C CA . GLY A 1 174 ? -18.058 5.083 -7.406 1.00 47.50 174 GLY A CA 1
ATOM 1268 C C . GLY A 1 174 ? -16.884 5.054 -8.382 1.00 47.50 174 GLY A C 1
ATOM 1269 O O . GLY A 1 174 ? -15.906 4.343 -8.163 1.00 47.50 174 GLY A O 1
ATOM 1270 N N . THR A 1 175 ? -16.966 5.842 -9.452 1.00 41.53 175 THR A N 1
ATOM 1271 C CA . THR A 1 175 ? -15.791 6.292 -10.213 1.00 41.53 175 THR A CA 1
ATOM 1272 C C . THR A 1 175 ? -15.229 7.531 -9.508 1.00 41.53 175 THR A C 1
ATOM 1274 O O . THR A 1 175 ? -15.969 8.515 -9.414 1.00 41.53 175 THR A O 1
ATOM 1277 N N . PRO A 1 176 ? -13.986 7.517 -8.988 1.00 48.50 176 PRO A N 1
ATOM 1278 C CA . PRO A 1 176 ? -13.378 8.715 -8.418 1.00 48.50 176 PRO A CA 1
ATOM 1279 C C . PRO A 1 176 ? -13.232 9.801 -9.491 1.00 48.50 176 PRO A C 1
ATOM 1281 O O . PRO A 1 176 ? -13.019 9.483 -10.664 1.00 48.50 176 PRO A O 1
ATOM 1284 N N . ALA A 1 177 ? -13.391 11.059 -9.073 1.00 45.75 177 ALA A N 1
ATOM 1285 C CA . ALA A 1 177 ? -13.275 12.246 -9.922 1.00 45.75 177 ALA A CA 1
ATOM 1286 C C . ALA A 1 177 ? -11.853 12.456 -10.463 1.00 45.75 177 ALA A C 1
ATOM 1288 O O . ALA A 1 177 ? -10.890 12.186 -9.710 1.00 45.75 177 ALA A O 1
#

Secondary structure (DSSP, 8-state):
------EEEEE---SSTTS---TT-EEES-EEESSSEEEEESS--BS-EEES-EEES-SSEEEEE---SS---BS-EEES-EEES-SEEEE---BS-EEES-EEE--S--TT--SEE---GGG-B--EEEEEEEEETT--SSTTTEE--TTSEEEEEEEETTGGGSS----------

pLDDT: mean 80.51, std 17.44, range [40.78, 98.75]

Radius of gyration: 15.7 Å; chains: 1; bounding box: 53×27×32 Å

InterPro domains:
  IPR011050 Pectin lyase fold/virulence factor [SSF51126] (22-165)
  IPR012334 Pectin lyase fold [G3DSA:2.160.20.10] (1-174)
  IPR039448 Right handed beta helix domain [PF13229] (8-135)

Foldseek 3Di:
DPPDWDELEEQADDPDPPDDQCAQAEAEPEEAEEEEEHYEYQHQHENYEYYLYEAEHHPYEPYYDNHDPHHFNEAYEAANYEHYLHQEYYAGLYAQYEHEHYEFENHADDPQYANDENDDPDHRAQYEHEAYEAEYQAFDCAPPHYYYDLRYFDFYWYDHPVCVPPDDRDRDRDRGD

Sequence (177 aa):
STATTAAGIRLYRAESATYPDPSHVIIEDCVFASGGNGIIDTGGTSNVQVLNCLFKNQTGYAIQGASTAIALPLNWLLKGNRFLNVTNGVSAAFSYSVIKENFFSDGGTPATTCVLSTAGGSAGANNFVINNYFQTTTANFNTPDIIGNATDVWNNISIDGADLSATSIGREVGTPA